Protein AF-A0A623JXI5-F1 (afdb_monomer)

pLDDT: mean 79.75, std 16.98, range [40.97, 94.69]

Organism: Salmonella enterica (NCBI:txid28901)

Secondary structure (DSSP, 8-state):
-------EETTEEEPTTS-EE--HHHHHHHHHHHHHHHTT---HHHHHHHHHHHHHHHHH-HHHHHHHHHHH-HHHHHHHHHGGG-

Sequence (86 aa):
SSKGHNRHVTGITLTNDNKLSIGRERKRKISAMIHHFINGKLSTDECNKLVGLLAFAKNIEPSFYKSMVIKYGSDNIYKLQKQKDK

Solvent-accessible surface area (backbone atoms only — not comparable to full-atom values): 5121 Å² total; per-residue (Å²): 138,82,88,82,72,86,66,80,55,92,80,40,27,69,43,99,81,77,42,63,30,60,40,71,68,52,52,51,51,51,54,51,51,52,55,34,45,78,69,69,69,52,53,72,70,53,45,52,49,48,43,52,52,49,54,51,35,40,72,55,27,48,68,58,43,52,52,49,34,70,75,63,35,59,66,56,54,48,55,51,58,58,62,73,82,112

Nearest PDB structures (foldseek):
  8fih-assembly1_C  TM=3.835E-01  e=3.263E+00  synthetic construct
  6fes-assembly1_A  TM=5.153E-01  e=9.833E+00  synthetic construct

Mean predicted aligned error: 8.23 Å

Structure (mmCIF, N/CA/C/O backbone):
data_AF-A0A623JXI5-F1
#
_entry.id   AF-A0A623JXI5-F1
#
loop_
_atom_site.group_PDB
_atom_site.id
_atom_site.type_symbol
_atom_site.label_atom_id
_atom_site.label_alt_id
_atom_site.label_comp_id
_atom_site.label_asym_id
_atom_site.label_entity_id
_atom_site.label_seq_id
_atom_site.pdbx_PDB_ins_code
_atom_site.Cartn_x
_atom_site.Cartn_y
_atom_site.Cartn_z
_atom_site.occupancy
_atom_site.B_iso_or_equiv
_atom_site.auth_seq_id
_atom_site.auth_comp_id
_atom_site.auth_asym_id
_atom_site.auth_atom_id
_atom_site.pdbx_PDB_model_num
ATOM 1 N N . SER A 1 1 ? 18.942 14.993 -26.502 1.00 40.97 1 SER A N 1
ATOM 2 C CA . SER A 1 1 ? 17.763 14.360 -27.126 1.00 40.97 1 SER A CA 1
ATOM 3 C C . SER A 1 1 ? 17.047 13.513 -26.078 1.00 40.97 1 SER A C 1
ATOM 5 O O . SER A 1 1 ? 17.441 12.374 -25.851 1.00 40.97 1 SER A O 1
ATOM 7 N N . SER A 1 2 ? 16.095 14.080 -25.324 1.00 46.12 2 SER A N 1
ATOM 8 C CA . SER A 1 2 ? 15.336 13.317 -24.322 1.00 46.12 2 SER A CA 1
ATOM 9 C C . SER A 1 2 ? 14.128 12.684 -25.011 1.00 46.12 2 SER A C 1
ATOM 11 O O . SER A 1 2 ? 13.200 13.360 -25.447 1.00 46.12 2 SER A O 1
ATOM 13 N N . LYS A 1 3 ? 14.145 11.358 -25.163 1.00 44.62 3 LYS A N 1
ATOM 14 C CA . LYS A 1 3 ? 13.015 10.595 -25.709 1.00 44.62 3 LYS A CA 1
ATOM 15 C C . LYS A 1 3 ? 11.936 10.458 -24.629 1.00 44.62 3 LYS A C 1
ATOM 17 O O . LYS A 1 3 ? 11.709 9.387 -24.080 1.00 44.62 3 LYS A O 1
ATOM 22 N N . GLY A 1 4 ? 11.316 11.583 -24.282 1.00 50.78 4 GLY A N 1
ATOM 23 C CA . GLY A 1 4 ? 10.160 11.667 -23.399 1.00 50.78 4 GLY A CA 1
ATOM 24 C C . GLY A 1 4 ? 8.881 11.401 -24.181 1.00 50.78 4 GLY A C 1
ATOM 25 O O . GLY A 1 4 ? 8.176 12.331 -24.539 1.00 50.78 4 GLY A O 1
ATOM 26 N N . HIS A 1 5 ? 8.584 10.135 -24.457 1.00 47.06 5 HIS A N 1
ATOM 27 C CA . HIS A 1 5 ? 7.257 9.720 -24.911 1.00 47.06 5 HIS A CA 1
ATOM 28 C C . HIS A 1 5 ? 6.751 8.639 -23.956 1.00 47.06 5 HIS A C 1
ATOM 30 O O . HIS A 1 5 ? 6.879 7.443 -24.204 1.00 47.06 5 HIS A O 1
ATOM 36 N N . ASN A 1 6 ? 6.206 9.083 -22.820 1.00 42.94 6 ASN A N 1
ATOM 37 C CA . ASN A 1 6 ? 5.480 8.222 -21.892 1.00 42.94 6 ASN A CA 1
ATOM 38 C C . ASN A 1 6 ? 4.169 7.802 -22.565 1.00 42.94 6 ASN A C 1
ATOM 40 O O . ASN A 1 6 ? 3.171 8.517 -22.502 1.00 42.94 6 ASN A O 1
ATOM 44 N N . ARG A 1 7 ? 4.189 6.657 -23.249 1.00 52.50 7 ARG A N 1
ATOM 45 C CA . ARG A 1 7 ? 3.009 6.058 -23.879 1.00 52.50 7 ARG A CA 1
ATOM 46 C C . ARG A 1 7 ? 2.049 5.608 -22.775 1.00 52.50 7 ARG A C 1
ATOM 48 O O . ARG A 1 7 ? 2.268 4.582 -22.137 1.00 52.50 7 ARG A O 1
ATOM 55 N N . HIS A 1 8 ? 1.012 6.398 -22.515 1.00 50.00 8 HIS A N 1
ATOM 56 C CA . HIS A 1 8 ? -0.129 5.962 -21.717 1.00 50.00 8 HIS A CA 1
ATOM 57 C C . HIS A 1 8 ? -1.037 5.122 -22.609 1.00 50.00 8 HIS A C 1
ATOM 59 O O . HIS A 1 8 ? -1.672 5.650 -23.515 1.00 50.00 8 HIS A O 1
ATOM 65 N N . VAL A 1 9 ? -1.111 3.822 -22.341 1.00 44.09 9 VAL A N 1
ATOM 66 C CA . VAL A 1 9 ? -2.140 2.955 -22.913 1.00 44.09 9 VAL A CA 1
ATOM 67 C C . VAL A 1 9 ? -2.792 2.226 -21.735 1.00 44.09 9 VAL A C 1
ATOM 69 O O . VAL A 1 9 ? -2.127 1.564 -20.943 1.00 44.09 9 VAL A O 1
ATOM 72 N N . THR A 1 10 ? -4.092 2.470 -21.538 1.00 50.06 10 THR A N 1
ATOM 73 C CA . THR A 1 10 ? -4.995 1.718 -20.637 1.00 50.06 10 THR A CA 1
ATOM 74 C C . THR A 1 10 ? -4.615 1.625 -19.147 1.00 50.06 10 THR A C 1
ATOM 76 O O . THR A 1 10 ? -4.858 0.611 -18.498 1.00 50.06 10 THR A O 1
ATOM 79 N N . GLY A 1 11 ? -4.037 2.676 -18.554 1.00 53.72 11 GLY A N 1
ATOM 80 C CA . GLY A 1 11 ? -3.774 2.721 -17.103 1.00 53.72 11 GLY A CA 1
ATOM 81 C C . GLY A 1 11 ? -2.617 1.830 -16.630 1.00 53.72 11 GLY A C 1
ATOM 82 O O . GLY A 1 11 ? -2.451 1.619 -15.425 1.00 53.72 11 GLY A O 1
ATOM 83 N N . ILE A 1 12 ? -1.809 1.333 -17.563 1.00 58.41 12 ILE A N 1
ATOM 84 C CA . ILE A 1 12 ? -0.580 0.593 -17.302 1.00 58.41 12 ILE A CA 1
ATOM 85 C C . ILE A 1 12 ? 0.538 1.339 -18.031 1.00 58.41 12 ILE A C 1
ATOM 87 O O . ILE A 1 12 ? 0.403 1.728 -19.187 1.00 58.41 12 ILE A O 1
ATOM 91 N N . THR A 1 13 ? 1.634 1.614 -17.336 1.00 57.19 13 THR A N 1
ATOM 92 C CA . THR A 1 13 ? 2.823 2.235 -17.917 1.00 57.19 13 THR A CA 1
ATOM 93 C C . THR A 1 13 ? 3.815 1.132 -18.262 1.00 57.19 13 THR A C 1
ATOM 95 O O . THR A 1 13 ? 4.310 0.448 -17.366 1.00 57.19 13 THR A O 1
ATOM 98 N N . LEU A 1 14 ? 4.131 0.963 -19.546 1.00 54.50 14 LEU A N 1
ATOM 99 C CA . LEU A 1 14 ? 5.264 0.137 -19.960 1.00 54.50 14 LEU A CA 1
ATOM 100 C C . LEU A 1 14 ? 6.546 0.925 -19.664 1.00 54.50 14 LEU A C 1
ATOM 102 O O . LEU A 1 14 ? 6.717 2.037 -20.168 1.00 54.50 14 LEU A O 1
ATOM 106 N N . THR A 1 15 ? 7.420 0.407 -18.803 1.00 60.34 15 THR A N 1
ATOM 107 C CA . THR A 1 15 ? 8.727 1.040 -18.591 1.00 60.34 15 THR A CA 1
ATOM 108 C C . THR A 1 15 ? 9.642 0.765 -19.786 1.00 60.34 15 THR A C 1
ATOM 110 O O . THR A 1 15 ? 9.432 -0.190 -20.532 1.00 60.34 15 TH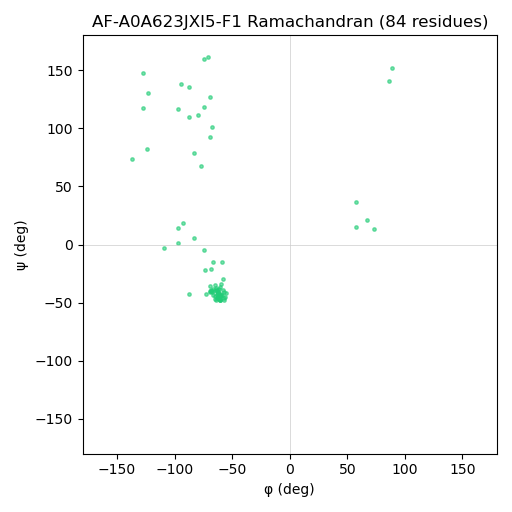R A O 1
ATOM 113 N N . ASN A 1 16 ? 10.689 1.579 -19.954 1.00 55.91 16 ASN A N 1
ATOM 114 C CA . ASN A 1 16 ? 11.686 1.397 -21.021 1.00 55.91 16 ASN A CA 1
ATOM 115 C C . ASN A 1 16 ? 12.403 0.027 -20.969 1.00 55.91 16 ASN A C 1
ATOM 117 O O . ASN A 1 16 ? 12.986 -0.379 -21.965 1.00 55.91 16 ASN A O 1
ATOM 121 N N . ASP A 1 17 ? 12.302 -0.690 -19.845 1.00 59.22 17 ASP A N 1
ATOM 122 C CA . ASP A 1 17 ? 12.846 -2.039 -19.620 1.00 59.22 17 ASP A CA 1
ATOM 123 C C . ASP A 1 17 ? 11.839 -3.168 -19.936 1.00 59.22 17 ASP A C 1
ATOM 125 O O . ASP A 1 17 ? 11.985 -4.283 -19.437 1.00 59.22 17 ASP A O 1
ATOM 129 N N . ASN A 1 18 ? 10.769 -2.898 -20.697 1.00 59.44 18 ASN A N 1
ATOM 130 C CA . ASN A 1 18 ? 9.677 -3.849 -20.978 1.00 59.44 18 ASN A CA 1
ATOM 131 C C . ASN A 1 18 ? 8.964 -4.404 -19.727 1.00 59.44 18 ASN A C 1
ATOM 133 O O . ASN A 1 18 ? 8.221 -5.382 -19.815 1.00 59.44 18 ASN A O 1
ATOM 137 N N . LYS A 1 19 ? 9.141 -3.787 -18.551 1.00 63.03 19 LYS A N 1
ATOM 138 C CA . LYS A 1 19 ? 8.422 -4.184 -17.334 1.00 63.03 19 LYS A CA 1
ATOM 139 C C . LYS A 1 19 ? 7.092 -3.442 -17.258 1.00 63.03 19 LYS A C 1
ATOM 141 O O . LYS A 1 19 ? 7.017 -2.230 -17.474 1.00 63.03 19 LYS A O 1
ATOM 146 N N . LEU A 1 20 ? 6.038 -4.173 -16.909 1.00 71.81 20 LEU A N 1
ATOM 147 C CA . LEU A 1 20 ? 4.739 -3.587 -16.603 1.00 71.81 20 LEU A CA 1
ATOM 148 C C . LEU A 1 20 ? 4.842 -2.816 -15.281 1.00 71.81 20 LEU A C 1
ATOM 150 O O . LEU A 1 20 ? 5.302 -3.343 -14.270 1.00 71.81 20 LEU A O 1
ATOM 154 N N . SER A 1 21 ? 4.435 -1.551 -15.292 1.00 79.88 21 SER A N 1
ATOM 155 C CA . SER A 1 21 ? 4.336 -0.719 -14.098 1.00 79.88 21 SER A CA 1
ATOM 156 C C . SER A 1 21 ? 2.954 -0.098 -14.016 1.00 79.88 21 SER A C 1
ATOM 158 O O . SER A 1 21 ? 2.356 0.271 -15.022 1.00 79.88 21 SER A O 1
ATOM 160 N N . ILE A 1 22 ? 2.449 0.104 -12.803 1.00 83.38 22 ILE A N 1
ATOM 161 C CA . ILE A 1 22 ? 1.193 0.845 -12.614 1.00 83.3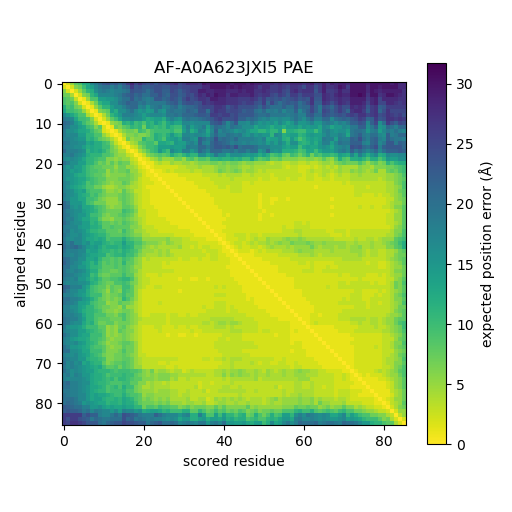8 22 ILE A CA 1
ATOM 162 C C . ILE A 1 22 ? 1.359 2.361 -12.823 1.00 83.38 22 ILE A C 1
ATOM 164 O O . ILE A 1 22 ? 0.376 3.094 -12.773 1.00 83.38 22 ILE A O 1
ATOM 168 N N . GLY A 1 23 ? 2.588 2.839 -13.046 1.00 84.81 23 GLY A N 1
ATOM 169 C CA . GLY A 1 23 ? 2.906 4.254 -13.231 1.00 84.81 23 GLY A CA 1
ATOM 170 C C . GLY A 1 23 ? 3.213 4.981 -11.918 1.00 84.81 23 GLY A C 1
ATOM 171 O O . GLY A 1 23 ? 2.754 4.614 -10.834 1.00 84.81 23 GLY A O 1
ATOM 17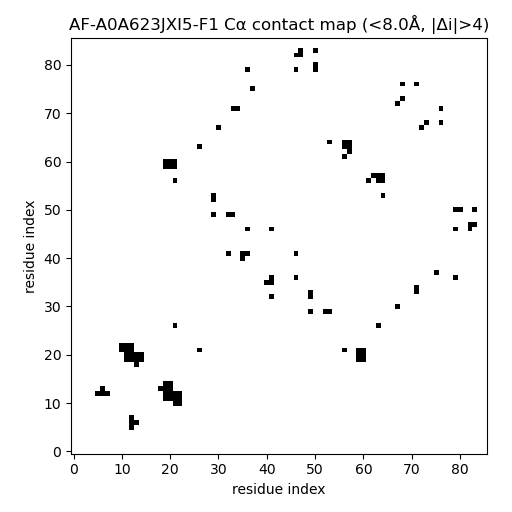2 N N . ARG A 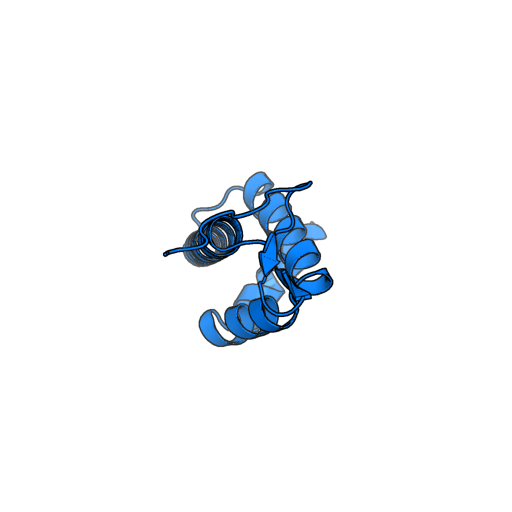1 24 ? 4.040 6.032 -11.997 1.00 84.50 24 ARG A N 1
ATOM 173 C CA . ARG A 1 24 ? 4.509 6.791 -10.818 1.00 84.50 24 ARG A CA 1
ATOM 174 C C . ARG A 1 24 ? 3.367 7.489 -10.077 1.00 84.50 24 ARG A C 1
ATOM 176 O O . ARG A 1 24 ? 3.350 7.490 -8.850 1.00 84.50 24 ARG A O 1
ATOM 183 N N . GLU A 1 25 ? 2.408 8.039 -10.814 1.00 84.19 25 GLU A N 1
ATOM 184 C CA . GLU A 1 25 ? 1.264 8.755 -10.247 1.00 84.19 25 GLU A CA 1
ATOM 185 C C . GLU A 1 25 ? 0.366 7.828 -9.415 1.00 84.19 25 GLU A C 1
ATOM 187 O O . GLU A 1 25 ? 0.075 8.123 -8.256 1.00 84.19 25 GLU A O 1
ATOM 192 N N . ARG A 1 26 ? 0.017 6.648 -9.947 1.00 87.25 26 ARG A N 1
ATOM 193 C CA . ARG A 1 26 ? -0.745 5.631 -9.204 1.00 87.25 26 ARG A CA 1
ATOM 194 C C . ARG A 1 26 ? 0.014 5.125 -7.982 1.00 87.25 26 ARG A C 1
ATOM 196 O O . ARG A 1 26 ? -0.586 5.024 -6.916 1.00 87.25 26 ARG A O 1
ATOM 203 N N . LYS A 1 27 ? 1.326 4.877 -8.091 1.00 90.25 27 LYS A N 1
ATOM 204 C CA . LYS A 1 27 ? 2.167 4.509 -6.935 1.00 90.25 27 LYS A CA 1
ATOM 205 C C . LYS A 1 27 ? 2.106 5.564 -5.829 1.00 90.25 27 LYS A C 1
ATOM 207 O O . LYS A 1 27 ? 1.896 5.223 -4.665 1.00 90.25 27 LYS A O 1
ATOM 212 N N . ARG A 1 28 ? 2.223 6.845 -6.194 1.00 91.19 28 ARG A N 1
ATOM 213 C CA . ARG A 1 28 ? 2.103 7.972 -5.259 1.00 91.19 28 ARG A CA 1
ATOM 214 C C . ARG A 1 28 ? 0.713 8.025 -4.619 1.00 91.19 28 ARG A C 1
ATOM 216 O O . ARG A 1 28 ? 0.628 8.161 -3.401 1.00 91.19 28 ARG A O 1
ATOM 223 N N . LYS A 1 29 ? -0.355 7.854 -5.407 1.00 92.19 29 LYS A N 1
ATOM 224 C CA . LYS A 1 29 ? -1.738 7.818 -4.908 1.00 92.19 29 LYS A CA 1
ATOM 225 C C . LYS A 1 29 ? -1.958 6.680 -3.908 1.00 92.19 29 LYS A C 1
ATOM 227 O O . LYS A 1 29 ? -2.468 6.928 -2.824 1.00 92.19 29 LYS A O 1
ATOM 232 N N . ILE A 1 30 ? -1.515 5.463 -4.230 1.00 93.25 30 ILE A N 1
ATOM 233 C CA . ILE A 1 30 ? -1.631 4.300 -3.337 1.00 93.25 30 ILE A CA 1
ATOM 234 C C . ILE A 1 30 ? -0.866 4.543 -2.031 1.00 93.25 30 ILE A C 1
ATOM 236 O O . ILE A 1 30 ? -1.433 4.353 -0.963 1.00 93.25 30 ILE A O 1
ATOM 240 N N . SER A 1 31 ? 0.381 5.029 -2.090 1.00 93.81 31 SER A N 1
ATOM 241 C CA . SER A 1 31 ? 1.143 5.385 -0.879 1.00 93.81 31 SER A CA 1
ATOM 242 C C . SER A 1 31 ? 0.413 6.408 -0.002 1.00 93.81 31 SER A C 1
ATOM 244 O O . SER A 1 31 ? 0.350 6.236 1.214 1.00 93.81 31 SER A O 1
ATOM 246 N N . ALA A 1 32 ? -0.152 7.461 -0.602 1.00 94.69 32 ALA A N 1
ATOM 247 C CA . ALA A 1 32 ? -0.911 8.464 0.140 1.00 94.69 32 ALA A CA 1
ATOM 248 C C . ALA A 1 32 ? -2.154 7.852 0.800 1.00 94.69 32 ALA A C 1
ATOM 250 O O . ALA A 1 32 ? -2.373 8.054 1.991 1.00 94.69 32 ALA A O 1
ATOM 251 N N . MET A 1 33 ? -2.923 7.044 0.065 1.00 93.88 33 MET A N 1
ATOM 252 C CA . MET A 1 33 ? -4.110 6.376 0.600 1.00 93.88 33 MET A CA 1
ATOM 253 C C . MET A 1 33 ? -3.764 5.401 1.739 1.00 93.88 33 MET A C 1
ATOM 255 O O . MET A 1 33 ? -4.458 5.399 2.747 1.00 93.88 33 MET A O 1
ATOM 259 N N . ILE A 1 34 ? -2.666 4.637 1.654 1.00 93.75 34 ILE A N 1
ATOM 260 C CA . ILE A 1 34 ? -2.215 3.774 2.768 1.00 93.75 34 ILE A CA 1
ATOM 261 C C . ILE A 1 34 ? -1.884 4.615 4.005 1.00 93.75 34 ILE A C 1
ATOM 263 O O . ILE A 1 34 ? -2.292 4.282 5.114 1.00 93.75 34 ILE A O 1
ATOM 267 N N . HIS A 1 35 ? -1.175 5.729 3.824 1.00 94.69 35 HIS A N 1
ATOM 268 C CA . HIS A 1 35 ? -0.848 6.626 4.930 1.00 94.69 35 HIS A CA 1
ATOM 269 C C . HIS A 1 35 ? -2.103 7.248 5.562 1.00 94.69 35 HIS A C 1
ATOM 271 O O . HIS A 1 35 ? -2.209 7.343 6.782 1.00 94.69 35 HIS A O 1
ATOM 277 N N . HIS A 1 36 ? -3.080 7.657 4.753 1.00 93.56 36 HIS A N 1
ATOM 278 C CA . HIS A 1 36 ? -4.357 8.149 5.264 1.00 93.56 36 HIS A CA 1
ATOM 279 C C . HIS A 1 36 ? -5.144 7.048 5.993 1.00 93.56 36 HIS A C 1
ATOM 281 O O . HIS A 1 36 ? -5.759 7.345 7.013 1.00 93.56 36 HIS A O 1
ATOM 287 N N . PHE A 1 37 ? -5.065 5.790 5.544 1.00 92.75 37 PHE A N 1
ATOM 288 C CA . PHE A 1 37 ? -5.742 4.654 6.178 1.00 92.75 37 PHE A CA 1
ATOM 289 C C . PHE A 1 37 ? -5.187 4.402 7.576 1.00 92.75 37 PHE A C 1
ATOM 291 O O . PHE A 1 37 ? -5.944 4.303 8.535 1.00 92.75 37 PHE A O 1
ATOM 298 N N . ILE A 1 38 ? -3.858 4.381 7.702 1.00 90.31 38 ILE A N 1
ATOM 299 C CA . ILE A 1 38 ? -3.173 4.204 8.990 1.00 90.31 38 ILE A CA 1
ATOM 300 C C . ILE A 1 38 ? -3.545 5.320 9.971 1.00 90.31 38 ILE A C 1
ATOM 302 O O . ILE A 1 38 ? -3.686 5.071 11.163 1.00 90.31 38 ILE A O 1
ATOM 306 N N . ASN A 1 39 ? -3.767 6.533 9.465 1.00 92.62 39 ASN A N 1
ATOM 307 C CA . ASN A 1 39 ? -4.203 7.672 10.269 1.00 92.62 39 ASN A CA 1
ATOM 308 C C . ASN A 1 39 ? -5.723 7.715 10.521 1.00 92.62 39 ASN A C 1
ATOM 310 O O . ASN A 1 39 ? -6.205 8.715 11.048 1.00 92.62 39 ASN A O 1
ATOM 314 N N . GLY A 1 40 ? -6.488 6.698 10.106 1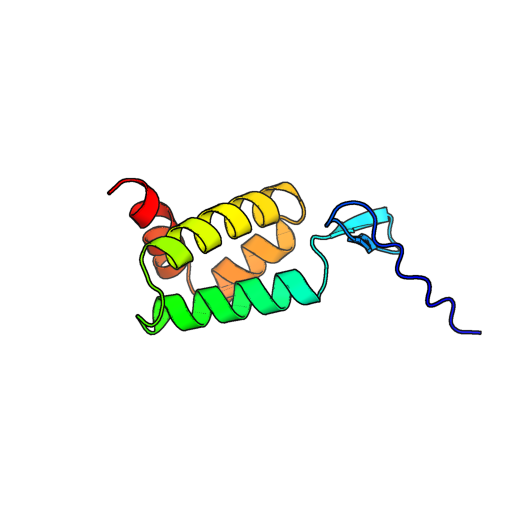.00 89.75 40 GLY A N 1
ATOM 315 C CA . GLY A 1 40 ? -7.945 6.653 10.279 1.00 89.75 40 GLY A CA 1
ATOM 316 C C . GLY A 1 40 ? -8.710 7.702 9.464 1.00 89.75 40 GLY A C 1
ATOM 317 O O . GLY A 1 40 ? -9.828 8.055 9.817 1.00 89.75 40 GLY A O 1
ATOM 318 N N . LYS A 1 41 ? -8.105 8.231 8.393 1.00 91.06 41 LYS A N 1
ATOM 319 C CA . LYS A 1 41 ? -8.665 9.314 7.564 1.00 91.06 41 LYS A CA 1
ATOM 320 C C . LYS A 1 41 ? -9.379 8.825 6.302 1.00 91.06 41 LYS A C 1
ATOM 322 O O . LYS A 1 41 ? -9.795 9.661 5.509 1.00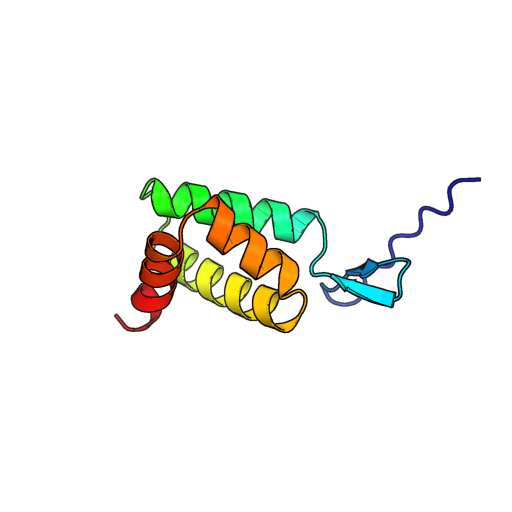 91.06 41 LYS A O 1
ATOM 327 N N . LEU A 1 42 ? -9.467 7.512 6.079 1.00 88.69 42 LEU A N 1
ATOM 328 C CA . LEU A 1 42 ? -10.228 6.955 4.958 1.00 88.69 42 LEU A CA 1
ATOM 329 C C . LEU A 1 42 ? -11.642 6.588 5.389 1.00 88.69 42 LEU A C 1
ATOM 331 O O . LEU A 1 42 ? -11.843 5.963 6.429 1.00 88.69 42 LEU A O 1
ATOM 335 N N . SER A 1 43 ? -12.596 6.908 4.522 1.00 88.75 43 SER A N 1
ATOM 336 C CA . SER A 1 43 ? -13.936 6.323 4.556 1.00 88.75 43 SER A CA 1
ATOM 337 C C . SER A 1 43 ? -13.922 4.851 4.118 1.00 88.75 43 SER A C 1
ATOM 339 O O . SER A 1 43 ? -13.005 4.399 3.428 1.00 88.75 43 SER A O 1
ATOM 341 N N . THR A 1 44 ? -14.972 4.100 4.457 1.00 86.38 44 THR A N 1
ATOM 342 C CA . THR A 1 44 ? -15.138 2.692 4.051 1.00 86.38 44 THR A CA 1
ATOM 343 C C . THR A 1 44 ? -15.056 2.508 2.530 1.00 86.38 44 THR A C 1
ATOM 345 O O . THR A 1 44 ? -14.378 1.601 2.046 1.00 86.38 44 THR A O 1
ATOM 348 N N . ASP A 1 45 ? -15.669 3.409 1.757 1.00 87.75 45 ASP A N 1
ATOM 349 C CA . ASP A 1 45 ? -15.605 3.389 0.291 1.00 87.75 45 ASP A CA 1
ATOM 350 C C . ASP A 1 45 ? -14.183 3.573 -0.240 1.00 87.75 45 ASP A C 1
ATOM 352 O O . ASP A 1 45 ? -13.760 2.917 -1.198 1.00 87.75 45 ASP A O 1
ATOM 356 N N . GLU A 1 46 ? -13.414 4.471 0.372 1.00 89.00 46 GLU A N 1
ATOM 357 C CA . GLU A 1 46 ? -12.021 4.676 0.001 1.00 89.00 46 GLU A CA 1
ATOM 358 C C . GLU A 1 46 ? -11.153 3.485 0.395 1.00 89.00 46 GLU A C 1
ATOM 360 O O . GLU A 1 46 ? -10.238 3.141 -0.357 1.00 89.00 46 GLU A O 1
ATOM 365 N N . CYS A 1 47 ? -11.431 2.841 1.533 1.00 90.00 47 CYS A N 1
ATOM 366 C CA . CYS A 1 47 ? -10.741 1.621 1.945 1.00 90.00 47 CYS A CA 1
ATOM 367 C C . CYS A 1 47 ? -10.957 0.520 0.908 1.00 90.00 47 CYS A C 1
ATOM 369 O O . CYS A 1 47 ? -9.989 -0.057 0.413 1.00 90.00 47 CYS A O 1
ATOM 371 N N . ASN A 1 48 ? -12.202 0.304 0.482 1.00 88.62 48 ASN A N 1
ATOM 372 C CA . ASN A 1 48 ? -12.538 -0.668 -0.558 1.00 88.62 48 ASN A CA 1
ATOM 373 C C . ASN A 1 48 ? -11.828 -0.363 -1.885 1.00 88.62 48 ASN A C 1
ATOM 375 O O . ASN A 1 48 ? -11.246 -1.258 -2.511 1.00 88.62 48 ASN A O 1
ATOM 379 N N . LYS A 1 49 ? -11.784 0.915 -2.286 1.00 90.88 49 LYS A N 1
ATOM 380 C CA . LYS A 1 49 ? -11.000 1.355 -3.452 1.00 90.88 49 LYS A CA 1
ATOM 381 C C . LYS A 1 49 ? -9.510 1.062 -3.275 1.00 90.88 49 LYS A C 1
ATOM 383 O O . LYS A 1 49 ? -8.879 0.565 -4.207 1.00 90.88 49 LYS A O 1
ATOM 388 N N . LEU A 1 50 ? -8.939 1.343 -2.104 1.00 91.88 50 LEU A N 1
ATOM 389 C CA . LEU A 1 50 ? -7.530 1.086 -1.811 1.00 91.88 50 LEU A CA 1
ATOM 390 C C . LEU A 1 50 ? -7.198 -0.408 -1.878 1.00 91.88 50 LEU A C 1
ATOM 392 O O . LEU A 1 50 ? -6.180 -0.773 -2.466 1.00 91.88 50 LEU A O 1
ATOM 396 N N . VAL A 1 51 ? -8.066 -1.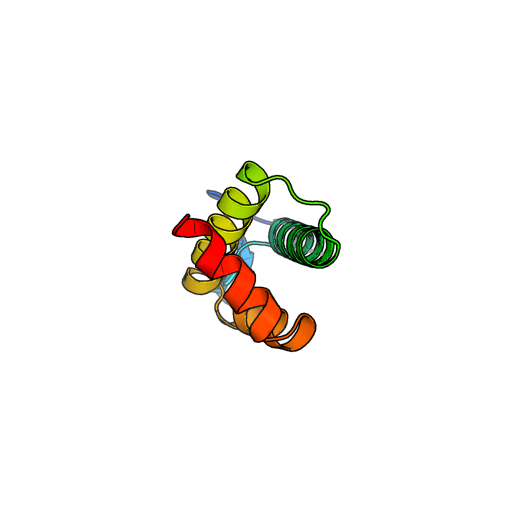274 -1.353 1.00 91.25 51 VAL A N 1
ATOM 397 C CA . VAL A 1 51 ? -7.902 -2.732 -1.444 1.00 91.25 51 VAL A CA 1
ATOM 398 C C . VAL A 1 51 ? -7.877 -3.186 -2.904 1.00 91.25 51 VAL A C 1
ATOM 400 O O . VAL A 1 51 ? -6.971 -3.923 -3.300 1.00 91.25 51 VAL A O 1
ATOM 403 N N . GLY A 1 52 ? -8.809 -2.702 -3.731 1.00 89.88 52 GLY A N 1
ATOM 404 C CA . GLY A 1 52 ? -8.825 -2.996 -5.167 1.00 89.88 52 GLY A CA 1
ATOM 405 C C . GLY A 1 52 ? -7.562 -2.511 -5.888 1.00 89.88 52 GLY A C 1
ATOM 406 O O . GLY A 1 52 ? -6.959 -3.252 -6.666 1.00 89.88 52 GLY A O 1
ATOM 407 N N . LEU A 1 53 ? -7.105 -1.293 -5.581 1.00 90.38 53 LEU A N 1
ATOM 408 C CA . LEU A 1 53 ? -5.873 -0.729 -6.140 1.00 90.38 53 LEU A CA 1
ATOM 409 C C . LEU A 1 53 ? -4.626 -1.516 -5.721 1.00 90.38 53 LEU A C 1
ATOM 411 O O . LEU A 1 53 ? -3.732 -1.717 -6.542 1.00 90.38 53 LEU A O 1
ATOM 415 N N . LEU A 1 54 ? -4.560 -1.980 -4.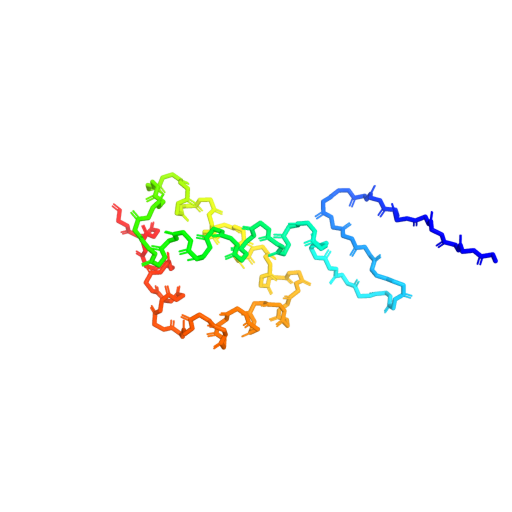473 1.00 90.62 54 LEU A N 1
ATOM 416 C CA . LEU A 1 54 ? -3.469 -2.818 -3.977 1.00 90.62 54 LEU A CA 1
ATOM 417 C C . LEU A 1 54 ? -3.463 -4.199 -4.633 1.00 90.62 54 LEU A C 1
ATOM 419 O O . LEU A 1 54 ? -2.391 -4.684 -4.990 1.00 90.62 54 LEU A O 1
ATOM 423 N N . ALA A 1 55 ? -4.630 -4.812 -4.836 1.00 90.00 55 ALA A N 1
ATOM 424 C CA . ALA A 1 55 ? -4.748 -6.080 -5.554 1.00 90.00 55 ALA A CA 1
ATOM 425 C C . ALA A 1 55 ? -4.283 -5.940 -7.014 1.00 90.00 55 ALA A C 1
ATOM 427 O O . ALA A 1 55 ? -3.481 -6.743 -7.492 1.00 90.00 55 ALA A O 1
ATOM 428 N N . PHE A 1 56 ? -4.703 -4.867 -7.689 1.00 88.44 56 PHE A N 1
ATOM 429 C CA . PHE A 1 56 ? -4.238 -4.537 -9.035 1.00 88.44 56 PHE A CA 1
ATOM 430 C C . PHE A 1 56 ? -2.719 -4.312 -9.075 1.00 88.44 56 PHE A C 1
ATOM 432 O O . PHE A 1 56 ? -2.021 -4.894 -9.903 1.00 88.44 56 PHE A O 1
ATOM 439 N N . ALA A 1 57 ? -2.185 -3.523 -8.140 1.00 90.00 57 ALA A N 1
ATOM 440 C CA . ALA A 1 57 ? -0.754 -3.270 -8.029 1.00 90.00 57 ALA A CA 1
ATOM 441 C C . ALA A 1 57 ? 0.048 -4.546 -7.750 1.00 90.00 57 ALA A C 1
ATOM 443 O O . ALA A 1 57 ? 1.118 -4.717 -8.321 1.00 90.00 57 ALA A O 1
ATOM 444 N N . LYS A 1 58 ? -0.473 -5.461 -6.927 1.00 90.62 58 LYS A N 1
ATOM 445 C CA . LYS A 1 58 ? 0.149 -6.762 -6.662 1.00 90.62 58 LYS A CA 1
ATOM 446 C C . LYS A 1 58 ? 0.217 -7.629 -7.920 1.00 90.62 58 LYS A C 1
ATOM 448 O O . LYS A 1 58 ? 1.212 -8.321 -8.091 1.00 90.62 58 LYS A O 1
ATOM 453 N N . ASN A 1 59 ? -0.804 -7.586 -8.777 1.00 88.62 59 ASN A N 1
ATOM 454 C CA . ASN A 1 59 ? -0.835 -8.354 -10.023 1.00 88.62 59 ASN A CA 1
ATOM 455 C C . ASN A 1 59 ? 0.118 -7.784 -11.089 1.00 88.62 59 ASN A C 1
ATOM 457 O O . ASN A 1 59 ? 0.816 -8.531 -11.762 1.00 88.62 59 ASN A O 1
ATOM 461 N N . ILE A 1 60 ? 0.160 -6.456 -11.231 1.00 87.56 60 ILE A N 1
ATOM 462 C CA . ILE A 1 60 ? 0.932 -5.782 -12.288 1.00 87.56 60 ILE A CA 1
ATOM 463 C C . ILE A 1 60 ? 2.386 -5.516 -11.881 1.00 87.56 60 ILE A C 1
ATOM 465 O O . ILE A 1 60 ? 3.297 -5.702 -12.680 1.00 87.56 60 ILE A O 1
ATOM 469 N N . GLU A 1 61 ? 2.621 -5.063 -10.648 1.00 88.50 61 GLU A N 1
ATOM 470 C CA . GLU A 1 61 ? 3.940 -4.667 -10.143 1.00 88.50 61 GLU A CA 1
ATOM 471 C C . GLU A 1 61 ? 4.154 -5.198 -8.704 1.00 88.50 61 GLU A C 1
ATOM 473 O O . GLU A 1 61 ? 4.139 -4.429 -7.733 1.00 88.50 61 GLU A O 1
ATOM 478 N N . PRO A 1 62 ? 4.383 -6.518 -8.525 1.00 90.62 62 PRO A N 1
ATOM 479 C CA . PRO A 1 62 ? 4.509 -7.140 -7.201 1.00 90.62 62 PRO A CA 1
ATOM 480 C C . PRO A 1 62 ? 5.632 -6.549 -6.338 1.00 90.62 62 PRO A C 1
ATOM 482 O O . PRO A 1 62 ? 5.545 -6.550 -5.109 1.00 90.62 62 PRO A O 1
ATOM 485 N N . SER A 1 63 ? 6.696 -6.041 -6.968 1.00 91.19 63 SER A N 1
ATOM 486 C CA . SER A 1 63 ? 7.803 -5.363 -6.287 1.00 91.19 63 SER A CA 1
ATOM 487 C C . SER A 1 63 ? 7.324 -4.125 -5.532 1.00 91.19 63 SER A C 1
ATOM 489 O O . SER A 1 63 ? 7.674 -3.956 -4.367 1.00 91.19 63 SER A O 1
ATOM 491 N N . PHE A 1 64 ? 6.458 -3.311 -6.143 1.00 91.69 64 PHE A N 1
ATOM 492 C CA . PHE A 1 64 ? 5.871 -2.146 -5.489 1.00 91.69 64 PHE A CA 1
ATOM 493 C C . PHE A 1 64 ? 5.005 -2.551 -4.293 1.00 91.69 64 PHE A C 1
ATOM 495 O O . PHE A 1 64 ? 5.130 -1.954 -3.224 1.00 91.69 64 PHE A O 1
ATOM 502 N N . TYR A 1 65 ? 4.181 -3.596 -4.432 1.00 92.56 65 TYR A N 1
ATOM 503 C CA . TYR A 1 65 ? 3.393 -4.122 -3.312 1.00 92.56 65 TYR A CA 1
ATOM 504 C C . TYR A 1 65 ? 4.291 -4.532 -2.133 1.00 92.56 65 TYR A C 1
ATOM 506 O O . TYR A 1 65 ? 4.048 -4.112 -1.002 1.00 92.56 65 TYR A O 1
ATOM 514 N N . LYS A 1 66 ? 5.375 -5.279 -2.391 1.00 93.00 66 LYS A N 1
ATOM 515 C CA . LYS A 1 66 ? 6.353 -5.657 -1.354 1.00 93.00 66 LYS A CA 1
ATOM 516 C C . LYS A 1 66 ? 6.976 -4.428 -0.686 1.00 93.00 66 LYS A C 1
ATOM 518 O O . LYS A 1 66 ? 7.058 -4.384 0.538 1.00 93.00 66 LYS A O 1
ATOM 523 N N . SER A 1 67 ? 7.352 -3.408 -1.459 1.00 94.06 67 SER A N 1
ATOM 524 C CA . SER A 1 67 ? 7.870 -2.151 -0.905 1.00 94.06 67 SER A CA 1
ATOM 525 C C . SER A 1 67 ? 6.857 -1.442 -0.002 1.00 94.06 67 SER A C 1
ATOM 527 O O . SER A 1 67 ? 7.253 -0.865 1.006 1.00 94.06 67 SER A O 1
ATOM 529 N N . MET A 1 68 ? 5.557 -1.493 -0.318 1.00 93.88 68 MET A N 1
ATOM 530 C CA . MET A 1 68 ? 4.510 -0.932 0.548 1.00 93.88 68 MET A CA 1
ATOM 531 C C . MET A 1 68 ? 4.346 -1.723 1.847 1.00 93.88 68 MET A C 1
ATOM 533 O O . MET A 1 68 ? 4.217 -1.109 2.902 1.00 93.88 68 MET A O 1
ATOM 537 N N . VAL A 1 69 ? 4.408 -3.058 1.788 1.00 93.00 69 VAL A N 1
ATOM 538 C CA . VAL A 1 69 ? 4.371 -3.923 2.982 1.00 93.00 69 VAL A CA 1
ATOM 539 C C . VAL A 1 69 ? 5.541 -3.621 3.916 1.00 93.00 69 VAL A C 1
ATOM 541 O O . VAL A 1 69 ? 5.330 -3.454 5.111 1.00 93.00 69 VAL A O 1
ATOM 544 N N . ILE A 1 70 ? 6.754 -3.486 3.375 1.00 93.62 70 ILE A N 1
ATOM 545 C CA . ILE A 1 70 ? 7.944 -3.140 4.168 1.00 93.62 70 ILE A CA 1
ATOM 546 C C . ILE A 1 70 ? 7.808 -1.732 4.764 1.00 93.62 70 ILE A C 1
ATOM 548 O O . ILE A 1 70 ? 8.088 -1.529 5.939 1.00 93.62 70 ILE A O 1
ATOM 552 N N . LYS A 1 71 ? 7.353 -0.757 3.968 1.00 93.50 71 LYS A N 1
ATOM 553 C CA . LYS A 1 71 ? 7.270 0.652 4.382 1.00 93.50 71 LYS A CA 1
ATOM 554 C C . LYS A 1 71 ? 6.210 0.918 5.453 1.00 93.50 71 LYS A C 1
ATOM 556 O O . LYS A 1 71 ? 6.427 1.756 6.319 1.00 93.50 71 LYS A O 1
ATOM 561 N N . TYR A 1 72 ? 5.050 0.274 5.351 1.00 92.62 72 TYR A N 1
ATOM 562 C CA . TYR A 1 72 ? 3.887 0.560 6.197 1.00 92.62 72 TYR A CA 1
ATOM 563 C C . TYR A 1 72 ? 3.582 -0.544 7.219 1.00 92.62 72 TYR A C 1
ATOM 565 O O . TYR A 1 72 ? 2.683 -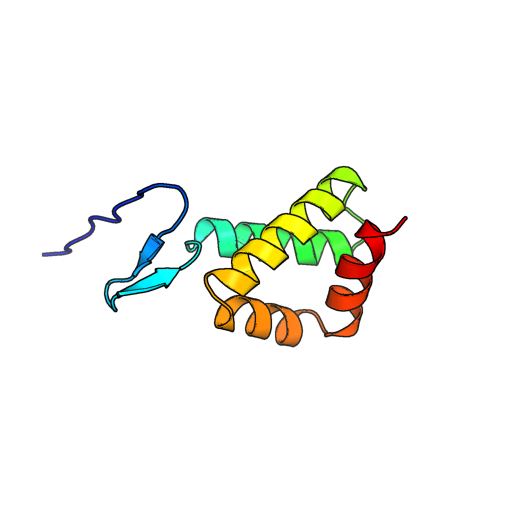0.375 8.042 1.00 92.62 72 TYR A O 1
ATOM 573 N N . GLY A 1 73 ? 4.333 -1.647 7.192 1.00 91.44 73 GLY A N 1
ATOM 574 C CA . GLY A 1 73 ? 4.159 -2.801 8.070 1.00 91.44 73 GLY A CA 1
ATOM 575 C C . GLY A 1 73 ? 3.130 -3.803 7.539 1.00 91.44 73 GLY A C 1
ATOM 576 O O . GLY A 1 73 ? 2.069 -3.431 7.028 1.00 91.44 73 GLY A O 1
ATOM 577 N N . SER A 1 74 ? 3.426 -5.095 7.701 1.00 88.94 74 SER A N 1
ATOM 578 C CA . SER A 1 74 ? 2.539 -6.200 7.310 1.00 88.94 74 SER A CA 1
ATOM 579 C C . SER A 1 74 ? 1.176 -6.127 7.989 1.00 88.94 74 SER A C 1
ATOM 581 O O . SER A 1 74 ? 0.162 -6.359 7.335 1.00 88.94 74 SER A O 1
ATOM 583 N N . ASP A 1 75 ? 1.138 -5.735 9.261 1.00 89.56 75 ASP A N 1
ATOM 584 C CA . ASP A 1 75 ? -0.090 -5.719 10.060 1.00 89.56 75 ASP A CA 1
ATOM 585 C C . ASP A 1 75 ? -1.090 -4.681 9.553 1.00 89.56 75 ASP A C 1
ATOM 587 O O . ASP A 1 75 ? -2.287 -4.949 9.466 1.00 89.56 75 ASP A O 1
ATOM 591 N N . ASN A 1 76 ? -0.604 -3.501 9.162 1.00 89.38 76 ASN A N 1
ATOM 592 C CA . ASN A 1 76 ? -1.451 -2.445 8.613 1.00 89.38 76 ASN A CA 1
ATOM 593 C C . ASN A 1 76 ? -2.004 -2.831 7.240 1.00 89.38 76 ASN A C 1
ATOM 595 O O . ASN A 1 76 ? -3.182 -2.605 6.973 1.00 89.38 76 ASN A O 1
ATOM 599 N N . ILE A 1 77 ? -1.187 -3.464 6.391 1.00 88.25 77 ILE A N 1
ATOM 600 C CA . ILE A 1 77 ? -1.643 -3.975 5.091 1.00 88.25 77 ILE A CA 1
ATOM 601 C C . ILE A 1 77 ? -2.650 -5.119 5.266 1.00 88.25 77 ILE A C 1
ATOM 603 O O . ILE A 1 77 ? -3.641 -5.175 4.538 1.00 88.25 77 ILE A O 1
ATOM 607 N N . TYR A 1 78 ? -2.445 -5.997 6.250 1.00 86.94 78 TYR A N 1
ATOM 608 C CA . TYR A 1 78 ? -3.373 -7.083 6.557 1.00 86.94 78 TYR A CA 1
ATOM 609 C C . TYR A 1 78 ? -4.719 -6.562 7.083 1.00 86.94 78 TYR A C 1
ATOM 611 O O . TYR A 1 78 ? -5.771 -7.000 6.618 1.00 86.94 78 TYR A O 1
ATOM 619 N N . LYS A 1 79 ? -4.708 -5.566 7.982 1.00 87.31 79 LYS A N 1
ATOM 620 C CA . LYS A 1 79 ? -5.926 -4.867 8.438 1.00 87.31 79 LYS A CA 1
ATOM 621 C C . LYS A 1 79 ? -6.702 -4.258 7.271 1.00 87.31 79 LYS A C 1
ATOM 623 O O . LYS A 1 79 ? -7.924 -4.354 7.238 1.00 87.31 79 LYS A O 1
ATOM 628 N N . LEU A 1 80 ? -5.985 -3.677 6.310 1.00 85.69 80 LEU A N 1
ATOM 629 C CA . LEU A 1 80 ? -6.556 -3.117 5.087 1.00 85.69 80 LEU A CA 1
ATOM 630 C C . LEU A 1 80 ? -7.297 -4.183 4.272 1.00 85.69 80 LEU A C 1
ATOM 632 O O . LEU A 1 80 ? -8.413 -3.952 3.826 1.00 85.69 80 LEU A O 1
ATOM 636 N N . GLN A 1 81 ? -6.702 -5.368 4.114 1.00 81.75 81 GLN A N 1
ATOM 637 C CA . GLN A 1 81 ? -7.310 -6.472 3.366 1.00 81.75 81 GLN A CA 1
ATOM 638 C C . GLN A 1 81 ? -8.540 -7.053 4.067 1.00 81.75 81 GLN A C 1
ATOM 640 O O . GLN A 1 81 ? -9.529 -7.335 3.398 1.00 81.75 81 GLN A O 1
ATOM 645 N N . LYS A 1 82 ? -8.509 -7.166 5.399 1.00 79.94 82 LYS A N 1
ATOM 646 C CA . LYS A 1 82 ? -9.630 -7.686 6.196 1.00 79.94 82 LYS A CA 1
ATOM 647 C C . LYS A 1 82 ? -10.866 -6.785 6.223 1.00 79.94 82 LYS A C 1
ATOM 649 O O . LYS A 1 82 ? -11.948 -7.274 6.522 1.00 79.94 82 LYS A O 1
ATOM 654 N N . GLN A 1 83 ? -10.737 -5.486 5.936 1.00 72.44 83 GLN A N 1
ATOM 655 C CA . GLN A 1 83 ? -11.901 -4.589 5.887 1.00 72.44 83 GLN A CA 1
ATOM 656 C C . GLN A 1 83 ? -12.866 -4.898 4.735 1.00 72.44 83 GLN A C 1
ATOM 658 O O . GLN A 1 83 ? -13.993 -4.424 4.771 1.00 72.44 83 GLN A O 1
ATOM 663 N N . LYS A 1 84 ? -12.451 -5.695 3.743 1.00 56.56 84 LYS A N 1
ATOM 664 C CA . LYS A 1 84 ? -13.296 -6.070 2.604 1.00 56.56 84 LYS A CA 1
ATOM 665 C C . LYS A 1 84 ? -14.393 -7.086 2.967 1.00 56.56 84 LYS A C 1
ATOM 667 O O . LYS A 1 84 ? -15.374 -7.188 2.242 1.00 56.56 84 LYS A O 1
ATOM 672 N N . ASP A 1 85 ? -14.216 -7.833 4.057 1.00 52.66 85 ASP A N 1
ATOM 673 C CA . ASP A 1 85 ? -15.097 -8.941 4.460 1.00 52.66 85 ASP A CA 1
ATOM 674 C C . ASP A 1 85 ? -16.154 -8.536 5.510 1.00 52.66 85 ASP A C 1
ATOM 676 O O . ASP A 1 85 ? -16.743 -9.403 6.156 1.00 52.66 85 ASP A O 1
ATOM 680 N N . LYS A 1 86 ? -16.369 -7.232 5.726 1.00 45.72 86 LYS A N 1
ATOM 681 C CA . LYS A 1 86 ? -17.296 -6.694 6.730 1.00 45.72 86 LYS A CA 1
ATOM 682 C C . LYS A 1 86 ? -18.319 -5.769 6.088 1.00 45.72 86 LYS A C 1
ATOM 684 O O . LYS A 1 86 ? -19.490 -5.849 6.512 1.00 45.72 86 LYS A O 1
#

Foldseek 3Di:
DDPPDQDDDPQWTQDPVRAIASDPVLLVVLLVLLVCVVVVNDDLVSLVVSLVSLVVCCVRPVVSNVVSCVVNHVVSVVVSNVSVVD

Radius of gyration: 14.27 Å; Cα contacts (8 Å, |Δi|>4): 62; chains: 1; bounding box: 35×23×37 Å